Protein AF-A0AA43BU03-F1 (afdb_monomer)

Mean predicted aligned error: 4.84 Å

Nearest PDB structures (foldseek):
  2g9d-assembly1_A  TM=8.711E-01  e=2.773E-03  Vibrio cholerae MO10
  1ijb-assembly1_A  TM=2.464E-01  e=8.866E+00  Homo sapiens
  2ljp-assembly1_A  TM=2.230E-01  e=8.294E+00  Escherichia coli K-12

Structure (mmCIF, N/CA/C/O backbone):
data_AF-A0AA43BU03-F1
#
_entry.id   AF-A0AA43BU03-F1
#
loop_
_atom_site.group_PDB
_atom_site.id
_atom_site.type_symbol
_atom_site.label_atom_id
_atom_site.label_alt_id
_atom_site.label_comp_id
_atom_site.label_asym_id
_atom_site.label_entity_id
_atom_site.label_seq_id
_atom_site.pdbx_PDB_ins_code
_atom_site.Cartn_x
_atom_site.Cartn_y
_atom_site.Cartn_z
_atom_site.occupancy
_atom_site.B_iso_or_equiv
_atom_site.auth_seq_id
_atom_site.auth_comp_id
_atom_site.auth_asym_id
_atom_site.auth_atom_id
_atom_site.pdbx_PDB_model_num
ATOM 1 N N . MET A 1 1 ? -9.815 0.175 -1.407 1.00 38.69 1 MET A N 1
ATOM 2 C CA . MET A 1 1 ? -9.919 0.592 0.003 1.00 38.69 1 MET A CA 1
ATOM 3 C C . MET A 1 1 ? -9.086 1.853 0.190 1.00 38.69 1 MET A C 1
ATOM 5 O O . MET A 1 1 ? -7.890 1.816 -0.058 1.00 38.69 1 MET A O 1
ATOM 9 N N . ARG A 1 2 ? -9.731 2.976 0.512 1.00 35.28 2 ARG A N 1
ATOM 10 C CA . ARG A 1 2 ? -9.099 4.232 0.936 1.00 35.28 2 ARG A CA 1
ATOM 11 C C . ARG A 1 2 ? -9.7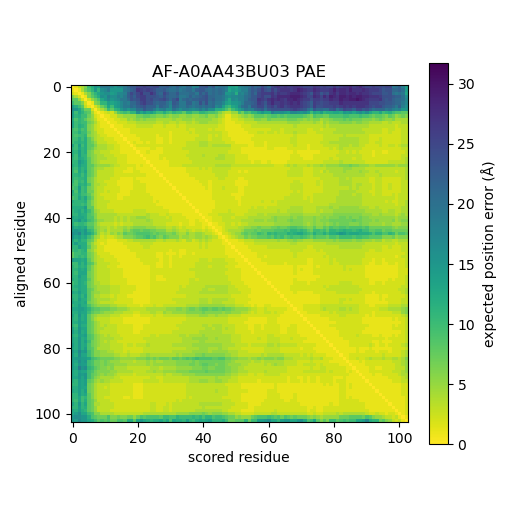29 4.552 2.283 1.00 35.28 2 ARG A C 1
ATOM 13 O O . ARG A 1 2 ? -10.930 4.802 2.321 1.00 35.28 2 ARG A O 1
ATOM 20 N N . VAL A 1 3 ? -8.950 4.526 3.354 1.00 42.62 3 VAL A N 1
ATOM 21 C CA . VAL A 1 3 ? -9.312 5.269 4.563 1.00 42.62 3 VAL A CA 1
ATOM 22 C C . VAL A 1 3 ? -8.587 6.598 4.394 1.00 42.62 3 VAL A C 1
ATOM 24 O O . VAL A 1 3 ? -7.374 6.619 4.247 1.00 42.62 3 VAL A O 1
ATOM 27 N N . SER A 1 4 ? -9.336 7.666 4.147 1.00 44.00 4 SER A N 1
ATOM 28 C CA . SER A 1 4 ? -8.821 8.924 3.598 1.00 44.00 4 SER A CA 1
ATOM 29 C C . SER A 1 4 ? -8.449 9.893 4.715 1.00 44.00 4 SER A C 1
ATOM 31 O O . SER A 1 4 ? -9.251 10.114 5.615 1.00 44.00 4 SER A O 1
ATOM 33 N N . ALA A 1 5 ? -7.265 10.498 4.598 1.00 39.91 5 ALA A N 1
ATOM 34 C CA . ALA A 1 5 ? -6.806 11.634 5.381 1.00 39.91 5 ALA A CA 1
ATOM 35 C C . ALA A 1 5 ? -7.635 12.886 5.041 1.00 39.91 5 ALA A C 1
ATOM 37 O O . ALA A 1 5 ? -7.431 13.530 4.013 1.00 39.91 5 ALA A O 1
ATOM 38 N N . THR A 1 6 ? -8.589 13.221 5.901 1.00 45.81 6 THR A N 1
ATOM 39 C CA . THR A 1 6 ? -9.215 14.549 5.971 1.00 45.81 6 THR A CA 1
ATOM 40 C C . THR A 1 6 ? -8.761 15.234 7.261 1.00 45.81 6 THR A C 1
ATOM 42 O O . THR A 1 6 ? -8.387 14.555 8.217 1.00 45.81 6 THR A O 1
ATOM 45 N N . GLU A 1 7 ? -8.803 16.570 7.327 1.00 52.62 7 GLU A N 1
ATOM 46 C CA . GLU A 1 7 ? -8.525 17.333 8.565 1.00 52.62 7 GLU A CA 1
ATOM 47 C C . GLU A 1 7 ? -9.425 16.909 9.750 1.00 52.62 7 GLU A C 1
ATOM 49 O O . GLU A 1 7 ? -9.088 17.162 10.903 1.00 52.62 7 GLU A O 1
ATOM 54 N N . ASP A 1 8 ? -10.509 16.179 9.463 1.00 66.69 8 ASP A N 1
ATOM 55 C CA . ASP A 1 8 ? -11.460 15.592 10.413 1.00 66.69 8 ASP A CA 1
ATOM 56 C C . ASP A 1 8 ? -11.016 14.256 11.046 1.00 66.69 8 ASP A C 1
ATOM 58 O O . ASP A 1 8 ? -11.769 13.656 11.814 1.00 66.69 8 ASP A O 1
ATOM 62 N N . CYS A 1 9 ? -9.827 13.737 10.724 1.00 70.31 9 CYS A N 1
ATOM 63 C CA . CYS A 1 9 ? -9.350 12.473 11.286 1.00 70.31 9 CYS A CA 1
ATOM 64 C C . CYS A 1 9 ? -8.806 12.679 12.714 1.00 70.31 9 CYS A C 1
ATOM 66 O O . CYS A 1 9 ? -7.795 13.366 12.892 1.00 70.31 9 CYS A O 1
ATOM 68 N N . PRO A 1 10 ? -9.409 12.079 13.759 1.00 83.50 10 PRO A N 1
ATOM 69 C CA . PRO A 1 10 ? -8.861 12.171 15.104 1.00 83.50 10 PRO A CA 1
ATOM 70 C C . PRO A 1 10 ? -7.520 11.433 15.187 1.00 83.50 10 PRO A C 1
ATOM 72 O O . PRO A 1 10 ? -7.318 10.385 14.567 1.00 83.50 10 PRO A O 1
ATOM 75 N N . ARG A 1 11 ? -6.591 11.988 15.971 1.00 83.88 11 ARG A N 1
ATOM 76 C CA . ARG A 1 11 ? -5.320 11.341 16.334 1.00 83.88 11 ARG A CA 1
ATOM 77 C C . ARG A 1 11 ? -5.535 10.360 17.498 1.00 83.88 11 ARG A C 1
ATOM 79 O O . ARG A 1 11 ? -6.439 10.591 18.297 1.00 83.88 11 ARG A O 1
ATOM 86 N N . PRO A 1 12 ? -4.688 9.325 17.652 1.00 89.81 12 PRO A N 1
ATOM 87 C CA . PRO A 1 12 ? -3.503 9.003 16.846 1.00 89.81 12 PRO A CA 1
ATOM 88 C C . PRO A 1 12 ? -3.842 8.403 15.476 1.00 89.81 12 PRO A C 1
ATOM 90 O O . PRO A 1 12 ? -4.934 7.886 15.265 1.00 89.81 12 PRO A O 1
ATOM 93 N N . TYR A 1 13 ? -2.885 8.467 14.548 1.00 89.75 13 TYR A N 1
ATOM 94 C CA . TYR A 1 13 ? -2.977 7.796 13.251 1.00 89.75 13 TYR A CA 1
ATOM 95 C C . TYR A 1 13 ? -2.185 6.496 13.294 1.00 89.75 13 TYR A C 1
ATOM 97 O O . TYR A 1 13 ? -1.029 6.489 13.722 1.00 89.75 13 TYR A O 1
ATOM 105 N N . ILE A 1 14 ? -2.806 5.407 12.851 1.00 90.56 14 ILE A N 1
ATOM 106 C CA . ILE A 1 14 ? -2.181 4.087 12.766 1.00 90.56 14 ILE A CA 1
ATOM 107 C C . ILE A 1 14 ? -2.312 3.603 11.327 1.00 90.56 14 ILE A C 1
ATOM 109 O O . ILE A 1 14 ? -3.417 3.552 10.799 1.00 90.56 14 ILE A O 1
ATOM 113 N N . GLY A 1 15 ? -1.197 3.237 10.698 1.00 91.25 15 GLY A N 1
ATOM 114 C CA . GLY A 1 15 ? -1.178 2.596 9.385 1.00 91.25 15 GLY A CA 1
ATOM 115 C C . GLY A 1 15 ? -0.876 1.106 9.507 1.00 91.25 15 GLY A C 1
ATOM 116 O O . GLY A 1 15 ? 0.096 0.727 10.160 1.00 91.25 15 GLY A O 1
ATOM 117 N N . VAL A 1 16 ? -1.686 0.267 8.866 1.00 93.81 16 VAL A N 1
ATOM 118 C CA . VAL A 1 16 ? -1.448 -1.175 8.730 1.00 93.81 16 VAL A CA 1
ATOM 119 C C . VAL A 1 16 ? -1.341 -1.490 7.247 1.00 93.81 16 VAL A C 1
ATOM 121 O O . VAL A 1 16 ? -2.310 -1.344 6.505 1.00 93.81 16 VAL A O 1
ATOM 124 N N . CYS A 1 17 ? -0.151 -1.908 6.819 1.00 94.50 17 CYS A N 1
ATOM 125 C CA . CYS A 1 17 ? 0.134 -2.236 5.428 1.00 94.50 17 CYS A CA 1
ATOM 126 C C . CYS A 1 17 ? 0.338 -3.745 5.257 1.00 94.50 17 CYS A C 1
ATOM 128 O O . CYS A 1 17 ? 1.257 -4.320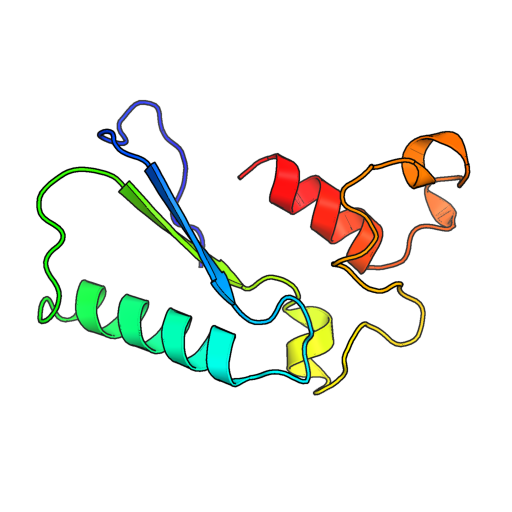 5.843 1.00 94.50 17 CYS A O 1
ATOM 130 N N . GLY A 1 18 ? -0.523 -4.370 4.455 1.00 95.75 18 GLY A N 1
ATOM 131 C CA . GLY A 1 18 ? -0.427 -5.770 4.039 1.00 95.75 18 GLY A CA 1
ATOM 132 C C . GLY A 1 18 ? 0.140 -5.907 2.625 1.00 95.75 18 GLY A C 1
ATOM 133 O O . GLY A 1 18 ? 0.102 -4.959 1.846 1.00 95.75 18 GLY A O 1
ATOM 134 N N . SER A 1 19 ? 0.666 -7.085 2.280 1.00 96.00 19 SER A N 1
ATOM 135 C CA . SER A 1 19 ? 1.154 -7.430 0.931 1.00 96.00 19 SER A CA 1
ATOM 136 C C . SER A 1 19 ? 2.051 -6.383 0.272 1.00 96.00 19 SER A C 1
ATOM 138 O O . SER A 1 19 ? 1.836 -5.974 -0.868 1.00 96.00 19 SER A O 1
ATOM 140 N N . MET A 1 20 ? 3.102 -5.972 0.987 1.00 96.50 20 MET A N 1
ATOM 141 C CA . MET A 1 20 ? 4.241 -5.269 0.381 1.00 96.50 20 MET A CA 1
ATOM 142 C C . MET A 1 20 ? 4.888 -6.117 -0.718 1.00 96.50 20 MET A C 1
ATOM 144 O O . MET A 1 20 ? 5.271 -5.593 -1.762 1.0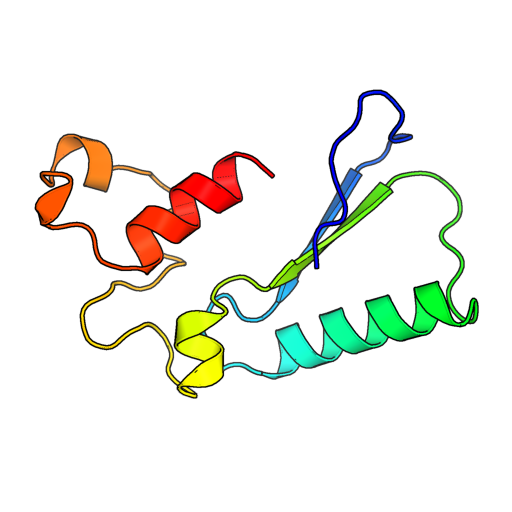0 96.50 20 MET A O 1
ATOM 148 N N . HIS A 1 21 ? 4.939 -7.432 -0.494 1.00 98.50 21 HIS A N 1
ATOM 149 C CA . HIS A 1 21 ? 5.177 -8.422 -1.531 1.00 98.50 21 HIS A CA 1
ATOM 150 C C . HIS A 1 21 ? 3.868 -9.143 -1.850 1.00 98.50 21 HIS A C 1
ATOM 152 O O . HIS A 1 21 ? 3.152 -9.580 -0.945 1.00 98.50 21 HIS A O 1
ATOM 158 N N . GLY A 1 22 ? 3.551 -9.291 -3.131 1.00 97.44 22 GLY A N 1
ATOM 159 C CA . GLY A 1 22 ? 2.270 -9.855 -3.556 1.00 97.44 22 GLY A CA 1
ATOM 160 C C . GLY A 1 22 ? 2.116 -11.364 -3.340 1.00 97.44 22 GLY A C 1
ATOM 161 O O . GLY A 1 22 ? 1.004 -11.872 -3.278 1.00 97.44 22 GLY A O 1
ATOM 162 N N . ASN A 1 23 ? 3.212 -12.102 -3.171 1.00 97.94 23 ASN A N 1
ATOM 163 C CA . ASN A 1 23 ? 3.189 -13.534 -2.864 1.00 97.94 23 ASN A CA 1
ATOM 164 C C . ASN A 1 23 ? 3.182 -13.834 -1.354 1.00 97.94 23 ASN A C 1
ATOM 166 O O . ASN A 1 23 ? 3.331 -14.991 -0.963 1.00 97.94 23 ASN A O 1
ATOM 170 N N . GLU A 1 24 ? 3.011 -12.813 -0.510 1.00 97.44 24 GLU A N 1
ATOM 171 C CA . GLU A 1 24 ? 2.883 -12.921 0.947 1.00 97.44 24 GLU A CA 1
ATOM 172 C C . GLU A 1 24 ? 1.446 -12.522 1.361 1.00 97.44 24 GLU A C 1
ATOM 174 O O . GLU A 1 24 ? 1.216 -11.392 1.807 1.00 97.44 24 GLU A O 1
ATOM 179 N N . PRO A 1 25 ? 0.447 -13.413 1.183 1.00 92.88 25 PRO A N 1
ATOM 180 C CA . PRO A 1 25 ? -0.975 -13.066 1.297 1.00 92.88 25 PRO A CA 1
ATOM 181 C C . PRO A 1 25 ? -1.434 -12.814 2.736 1.00 92.88 25 PRO A C 1
ATOM 183 O O . PRO A 1 25 ? -2.362 -12.044 2.947 1.00 92.88 25 PRO A O 1
ATOM 186 N N . CYS A 1 26 ? -0.752 -13.380 3.740 1.00 96.94 26 CYS A N 1
ATOM 187 C CA . CYS A 1 26 ? -1.177 -13.286 5.141 1.00 96.94 26 CYS A CA 1
ATOM 188 C C . CYS A 1 26 ? -1.391 -11.840 5.621 1.00 96.94 26 CYS A C 1
ATOM 190 O O . CYS A 1 26 ? -2.248 -11.586 6.464 1.00 96.94 26 CYS A O 1
ATOM 192 N N . GLY A 1 27 ? -0.593 -10.893 5.114 1.00 95.31 27 GLY A N 1
ATOM 193 C CA . GLY A 1 27 ? -0.747 -9.479 5.451 1.00 95.31 27 GLY A CA 1
ATOM 194 C C . GLY A 1 27 ? -2.016 -8.863 4.858 1.00 95.31 27 GLY A C 1
ATOM 195 O O . GLY A 1 27 ? -2.660 -8.060 5.527 1.00 95.31 27 GLY A O 1
ATOM 196 N N . ASP A 1 28 ? -2.387 -9.242 3.634 1.00 95.44 28 ASP A N 1
ATOM 197 C CA . ASP A 1 28 ? -3.640 -8.806 3.012 1.00 95.44 28 ASP A CA 1
ATOM 198 C C . ASP A 1 28 ? -4.852 -9.421 3.703 1.00 95.44 28 ASP A C 1
ATOM 200 O O . ASP A 1 28 ? -5.786 -8.704 4.043 1.00 95.44 28 ASP A O 1
ATOM 204 N N . ASP A 1 29 ? -4.788 -10.718 4.012 1.00 97.00 29 ASP A N 1
ATOM 205 C CA . ASP A 1 29 ? -5.850 -11.422 4.734 1.00 97.00 29 ASP A CA 1
ATOM 206 C C . ASP A 1 29 ? -6.124 -10.771 6.098 1.00 97.00 29 ASP A C 1
ATOM 208 O O . ASP A 1 29 ? -7.275 -10.598 6.500 1.00 97.00 29 ASP A O 1
ATOM 212 N N . ALA A 1 30 ? -5.068 -10.370 6.817 1.00 96.81 30 ALA A N 1
ATOM 213 C CA . ALA A 1 30 ? -5.199 -9.654 8.082 1.00 96.81 30 ALA A CA 1
ATOM 214 C C . ALA A 1 30 ? -5.853 -8.276 7.895 1.00 96.81 30 ALA A C 1
ATOM 216 O O . ALA A 1 30 ? -6.721 -7.893 8.678 1.00 96.81 30 ALA A O 1
ATOM 217 N N . VAL A 1 31 ? -5.457 -7.544 6.853 1.00 96.06 31 VAL A N 1
ATOM 218 C CA . VAL A 1 31 ? -6.023 -6.236 6.514 1.00 96.06 31 VAL A CA 1
ATOM 219 C C . VAL A 1 31 ? -7.510 -6.344 6.157 1.00 96.06 31 VAL A C 1
ATOM 221 O O . VAL A 1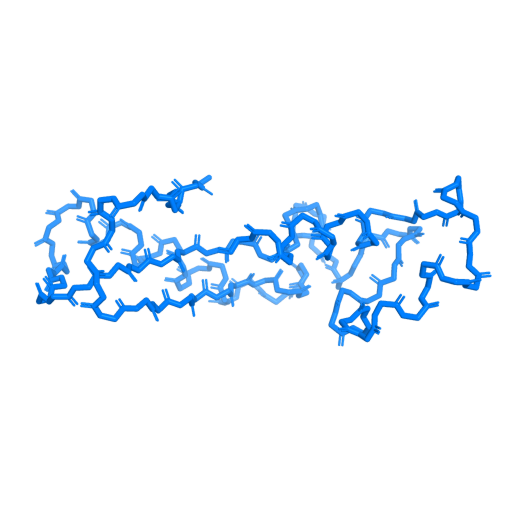 31 ? -8.318 -5.588 6.698 1.00 96.06 31 VAL A O 1
ATOM 224 N N . GLU A 1 32 ? -7.883 -7.299 5.307 1.00 95.94 32 GLU A N 1
ATOM 225 C CA . GLU A 1 32 ? -9.275 -7.562 4.921 1.00 95.94 32 GLU A CA 1
ATOM 226 C C . GLU A 1 32 ? -10.114 -8.010 6.121 1.00 95.94 32 GLU A C 1
ATOM 228 O O . GLU A 1 32 ? -11.235 -7.537 6.316 1.00 95.94 32 GLU A O 1
ATOM 233 N N . ARG A 1 33 ? -9.552 -8.856 6.991 1.00 96.88 33 ARG A N 1
ATOM 234 C CA . ARG A 1 33 ? -10.219 -9.264 8.228 1.00 96.88 33 ARG A CA 1
ATOM 235 C C . ARG A 1 33 ? -10.508 -8.073 9.139 1.00 96.88 33 ARG A C 1
ATOM 237 O O . ARG A 1 33 ? -11.642 -7.927 9.582 1.00 96.88 33 ARG A O 1
ATOM 244 N N . ILE A 1 34 ? -9.515 -7.221 9.402 1.00 94.75 34 ILE A N 1
ATOM 245 C CA . ILE A 1 34 ? -9.703 -6.025 10.238 1.00 94.75 34 ILE A CA 1
ATOM 246 C C . ILE A 1 34 ? -10.748 -5.100 9.601 1.00 94.75 34 ILE A C 1
ATOM 248 O O . ILE A 1 34 ? -11.607 -4.573 10.304 1.00 94.75 34 ILE A O 1
ATOM 252 N N . ALA A 1 35 ? -10.719 -4.922 8.276 1.00 94.25 35 ALA A N 1
ATOM 253 C CA . ALA A 1 35 ? -11.714 -4.121 7.567 1.00 94.25 35 ALA A CA 1
ATOM 254 C C . ALA A 1 35 ? -13.137 -4.674 7.751 1.00 94.25 35 ALA A C 1
ATOM 256 O O . ALA A 1 35 ? -14.055 -3.902 8.031 1.00 94.25 35 ALA A O 1
ATOM 257 N N . GLY A 1 36 ? -13.310 -5.994 7.640 1.00 95.38 36 GLY A N 1
ATOM 258 C CA . GLY A 1 36 ? -14.583 -6.670 7.891 1.00 95.38 36 GLY A CA 1
ATOM 259 C C . GLY A 1 36 ? -15.073 -6.476 9.326 1.00 95.38 36 GLY A C 1
ATOM 260 O O . GLY A 1 36 ? -16.203 -6.033 9.523 1.00 95.38 36 GLY A O 1
ATOM 261 N N . GLU A 1 37 ? -14.199 -6.701 10.311 1.00 95.25 37 GLU A N 1
ATOM 262 C CA . GLU A 1 37 ? -14.530 -6.553 11.736 1.00 95.25 37 GLU A CA 1
ATOM 263 C C . GLU A 1 37 ? -14.911 -5.098 12.101 1.00 95.25 37 GLU A C 1
ATOM 265 O O . GLU A 1 37 ? -15.747 -4.855 12.974 1.00 95.25 37 GLU A O 1
ATOM 270 N N . LEU A 1 38 ? -14.341 -4.098 11.418 1.00 91.56 38 LEU A N 1
ATOM 271 C CA . LEU A 1 38 ? -14.737 -2.691 11.576 1.00 91.56 38 LEU A CA 1
ATOM 272 C C . LEU A 1 38 ? -16.102 -2.392 10.950 1.00 91.56 38 LEU A C 1
ATOM 274 O O . LEU A 1 38 ? -16.891 -1.638 11.519 1.00 91.56 38 LEU A O 1
ATOM 278 N N . GLN A 1 39 ? -16.373 -2.952 9.769 1.00 90.62 39 GLN A N 1
ATOM 279 C CA . GLN A 1 39 ? -17.621 -2.730 9.034 1.00 90.62 39 GLN A CA 1
ATOM 280 C C . GLN A 1 39 ? -18.820 -3.390 9.719 1.00 90.62 39 GLN A C 1
ATOM 282 O O . GLN A 1 39 ? -19.900 -2.799 9.758 1.00 90.62 39 GLN A O 1
ATOM 287 N N . ASP A 1 40 ? -18.637 -4.592 10.268 1.00 94.88 40 ASP A N 1
ATOM 288 C CA . ASP A 1 40 ? -19.685 -5.306 11.006 1.00 94.88 40 ASP A CA 1
ATOM 289 C C . ASP A 1 40 ? -19.806 -4.855 12.476 1.00 94.88 40 ASP A C 1
ATOM 291 O O . ASP A 1 40 ? -20.802 -5.144 13.146 1.00 94.88 40 ASP A O 1
ATOM 295 N N . GLY A 1 41 ? -18.829 -4.086 12.967 1.00 90.44 41 GLY A N 1
ATOM 296 C CA . GLY A 1 41 ? -18.812 -3.501 14.304 1.00 90.44 41 GLY A CA 1
ATOM 297 C C . GLY A 1 41 ? -18.400 -4.462 15.423 1.00 90.44 41 GLY A C 1
ATOM 298 O O . GLY A 1 41 ? -18.619 -4.125 16.597 1.00 90.44 41 GLY A O 1
ATOM 299 N N . SER A 1 42 ? -17.831 -5.623 15.085 1.00 94.81 42 SER A N 1
ATOM 300 C CA . SER A 1 42 ? -17.184 -6.545 16.029 1.00 94.81 42 SER A CA 1
ATOM 301 C C . SER A 1 42 ? -15.859 -5.993 16.562 1.00 94.81 42 SER A C 1
ATOM 303 O O . SER A 1 42 ? -15.527 -6.226 17.726 1.00 94.81 42 SER A O 1
ATOM 305 N N . LEU A 1 43 ? -15.159 -5.181 15.763 1.00 88.88 43 LEU A N 1
ATOM 306 C CA . LEU A 1 43 ? -14.030 -4.360 16.184 1.00 88.88 43 LEU A CA 1
ATOM 307 C C . LEU A 1 43 ? -14.456 -2.891 16.255 1.00 88.88 43 LEU A C 1
ATOM 309 O O . LEU A 1 43 ? -14.965 -2.314 15.296 1.00 88.88 43 LEU A O 1
ATOM 313 N N . ARG A 1 44 ? -14.225 -2.265 17.411 1.00 86.88 44 ARG A N 1
ATOM 314 C CA . ARG A 1 44 ? -14.534 -0.850 17.658 1.00 86.88 44 ARG A CA 1
ATOM 315 C C . ARG A 1 44 ? -13.279 -0.146 18.161 1.00 86.88 44 ARG A C 1
ATOM 317 O O . ARG A 1 44 ? -12.931 -0.322 19.329 1.00 86.88 44 ARG A O 1
ATOM 324 N N . PRO A 1 45 ? -12.576 0.611 17.302 1.00 81.44 45 PRO A N 1
ATOM 325 C CA . PRO A 1 45 ? -11.474 1.454 17.736 1.00 81.44 45 PRO A CA 1
ATOM 326 C C . PRO A 1 45 ? -11.978 2.430 18.801 1.00 81.44 45 PRO A C 1
ATOM 328 O O . PRO A 1 45 ? -13.114 2.893 18.715 1.00 81.44 45 PRO A O 1
ATOM 331 N N . GLY A 1 46 ? -11.150 2.709 19.808 1.00 82.19 46 GLY A N 1
ATOM 332 C CA . GLY A 1 46 ? -11.472 3.706 20.828 1.00 82.19 46 GLY A CA 1
ATOM 333 C C . GLY A 1 46 ? -11.415 5.112 20.239 1.00 82.19 46 GLY A C 1
ATOM 334 O O . GLY A 1 46 ? -12.428 5.650 19.812 1.00 82.19 46 GLY A O 1
ATOM 335 N N . ASP A 1 47 ? -10.203 5.661 20.169 1.00 84.38 47 ASP A N 1
ATOM 336 C CA . ASP A 1 47 ? -9.919 6.968 19.580 1.00 84.38 47 ASP A CA 1
ATOM 337 C C . ASP A 1 47 ? -8.882 6.838 18.459 1.00 84.38 47 ASP A C 1
ATOM 339 O O . ASP A 1 47 ? -8.030 5.943 18.474 1.00 84.38 47 ASP A O 1
ATOM 343 N N . GLY A 1 48 ? -8.920 7.770 17.510 1.00 88.31 48 GLY A N 1
ATOM 344 C CA . GLY A 1 48 ? -7.939 7.865 16.435 1.00 88.31 48 GLY A CA 1
ATOM 345 C C . GLY A 1 48 ? -8.448 7.407 15.070 1.00 88.31 48 GLY A C 1
ATOM 346 O O . GLY A 1 48 ? -9.638 7.176 14.863 1.00 88.31 48 GLY A O 1
ATOM 347 N N . THR A 1 49 ? -7.519 7.282 14.124 1.00 88.31 49 THR A N 1
ATOM 348 C CA . THR A 1 49 ? -7.797 6.894 12.735 1.00 88.31 49 THR A CA 1
ATOM 349 C C . THR A 1 49 ? -6.903 5.730 12.326 1.00 88.31 49 THR A C 1
ATOM 351 O O . THR A 1 49 ? -5.680 5.797 12.469 1.00 88.31 49 THR A O 1
ATOM 354 N N . LEU A 1 50 ? -7.513 4.669 11.795 1.00 89.94 50 LEU A N 1
ATOM 355 C CA . LEU A 1 50 ? -6.817 3.485 11.297 1.00 89.94 50 LEU A CA 1
ATOM 356 C C . LEU A 1 50 ? -6.829 3.453 9.767 1.00 89.94 50 LEU A C 1
ATOM 358 O O . LEU A 1 50 ? -7.885 3.346 9.150 1.00 89.94 50 LEU A O 1
ATOM 362 N N . PHE A 1 51 ? -5.648 3.480 9.164 1.00 90.94 51 PHE A N 1
ATOM 363 C CA . PHE A 1 51 ? -5.432 3.359 7.732 1.00 90.94 51 PHE A CA 1
ATOM 364 C C . PHE A 1 51 ? -5.072 1.920 7.396 1.00 90.94 51 PHE A C 1
ATOM 366 O O . PHE A 1 51 ? -3.986 1.442 7.719 1.00 90.94 51 PHE A O 1
ATOM 373 N N . LEU A 1 52 ? -5.992 1.226 6.738 1.00 94.00 52 LEU A N 1
ATOM 374 C CA . LEU A 1 52 ? -5.750 -0.105 6.205 1.00 94.00 52 LEU A CA 1
ATOM 375 C C . LEU A 1 52 ? -5.266 0.026 4.759 1.00 94.00 52 LEU A C 1
ATOM 377 O O . LEU A 1 52 ? -5.915 0.683 3.941 1.00 94.00 52 LEU A O 1
ATOM 381 N N . ILE A 1 53 ? -4.109 -0.556 4.453 1.00 94.56 53 ILE A N 1
ATOM 382 C CA . ILE A 1 53 ? -3.387 -0.326 3.201 1.00 94.56 53 ILE A CA 1
ATOM 383 C C . ILE A 1 53 ? -3.016 -1.670 2.578 1.00 94.56 53 ILE A C 1
ATOM 385 O O . ILE A 1 53 ? -2.359 -2.504 3.197 1.00 94.56 53 ILE A O 1
ATOM 389 N N . ARG A 1 54 ? -3.389 -1.853 1.310 1.00 95.12 54 ARG A N 1
ATOM 390 C CA . ARG A 1 54 ? -2.851 -2.920 0.461 1.00 95.12 54 ARG A CA 1
ATOM 391 C C . ARG A 1 54 ? -1.603 -2.393 -0.242 1.00 95.12 54 ARG A C 1
ATOM 393 O O . ARG A 1 54 ? -1.716 -1.497 -1.075 1.00 95.12 54 ARG A O 1
ATOM 400 N N . GLY A 1 55 ? -0.430 -2.907 0.104 1.00 96.12 55 GLY A N 1
ATOM 401 C CA . GLY A 1 55 ? 0.875 -2.412 -0.338 1.00 96.12 55 GLY A CA 1
ATOM 402 C C . GLY A 1 55 ? 1.066 -2.508 -1.847 1.00 96.12 55 GLY A C 1
ATOM 403 O O . GLY A 1 55 ? 1.147 -1.480 -2.513 1.00 96.12 55 GLY A O 1
ATOM 404 N N . ASN A 1 56 ? 1.079 -3.723 -2.394 1.00 97.81 56 ASN A N 1
ATOM 405 C CA . ASN A 1 56 ? 1.318 -3.990 -3.810 1.00 97.81 56 ASN A CA 1
ATOM 406 C C . ASN A 1 56 ? 0.154 -4.783 -4.439 1.00 97.81 56 ASN A C 1
ATOM 408 O O . ASN A 1 56 ? 0.238 -6.006 -4.578 1.00 97.81 56 ASN A O 1
ATOM 412 N N . PRO A 1 57 ? -0.963 -4.115 -4.789 1.00 96.38 57 PRO A N 1
ATOM 413 C CA . PRO A 1 57 ? -2.146 -4.807 -5.295 1.00 96.38 57 PRO A CA 1
ATOM 414 C C . PRO A 1 57 ? -1.907 -5.498 -6.643 1.00 96.38 57 PRO A C 1
ATOM 416 O O . PRO A 1 57 ? -2.478 -6.563 -6.876 1.00 96.38 57 PRO A O 1
ATOM 419 N N . GLU A 1 58 ? -1.052 -4.942 -7.506 1.00 98.00 58 GLU A N 1
ATOM 420 C CA . GLU A 1 58 ? -0.739 -5.556 -8.800 1.00 98.00 58 GLU A CA 1
ATOM 421 C C . GLU A 1 58 ? 0.040 -6.862 -8.615 1.00 98.00 58 GLU A C 1
ATOM 423 O O . GLU A 1 58 ? -0.402 -7.908 -9.089 1.00 98.00 58 GLU A O 1
ATOM 428 N N . ALA A 1 59 ? 1.136 -6.852 -7.847 1.00 98.12 59 ALA A N 1
ATOM 429 C CA . ALA A 1 59 ? 1.894 -8.075 -7.589 1.00 98.12 59 ALA A CA 1
ATOM 430 C C . ALA A 1 59 ? 1.068 -9.123 -6.823 1.00 98.12 59 ALA A C 1
ATOM 432 O O . ALA A 1 59 ? 1.212 -10.321 -7.083 1.00 98.12 59 ALA A O 1
ATOM 43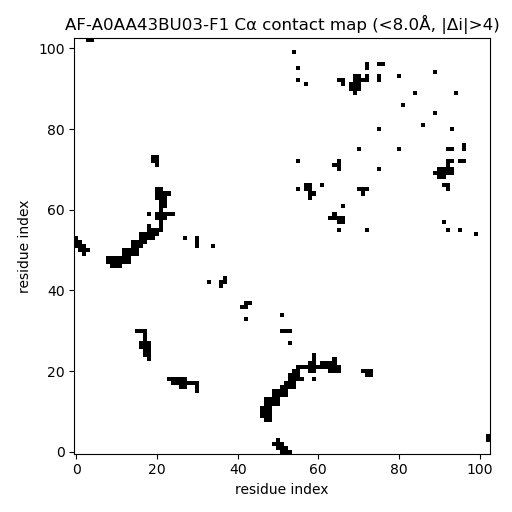3 N N . LEU A 1 60 ? 0.179 -8.687 -5.916 1.00 97.75 60 LEU A N 1
ATOM 434 C CA . LEU A 1 60 ? -0.745 -9.570 -5.194 1.00 97.75 60 LEU A CA 1
ATOM 435 C C . LEU A 1 60 ? -1.684 -10.298 -6.155 1.00 97.75 60 LEU A C 1
ATOM 437 O O . LEU A 1 60 ? -1.804 -11.519 -6.079 1.00 97.75 60 LEU A O 1
ATOM 441 N N . SER A 1 61 ? -2.287 -9.576 -7.105 1.00 97.25 61 SER A N 1
ATOM 442 C CA . SER A 1 61 ? -3.185 -10.172 -8.108 1.00 97.25 61 SER A CA 1
ATOM 443 C C . SER A 1 61 ? -2.499 -11.238 -8.974 1.00 97.25 61 SER A C 1
ATOM 445 O O . SER A 1 61 ? -3.145 -12.161 -9.465 1.00 97.25 61 SER A O 1
ATOM 447 N N . GLN A 1 62 ? -1.176 -11.136 -9.118 1.00 97.50 62 GLN A N 1
ATOM 448 C CA . GLN A 1 62 ? -0.348 -12.062 -9.883 1.00 97.50 62 GLN A CA 1
ATOM 449 C C . GLN A 1 62 ? 0.278 -13.173 -9.022 1.00 97.50 62 GLN A C 1
ATOM 451 O O . GLN A 1 62 ? 0.9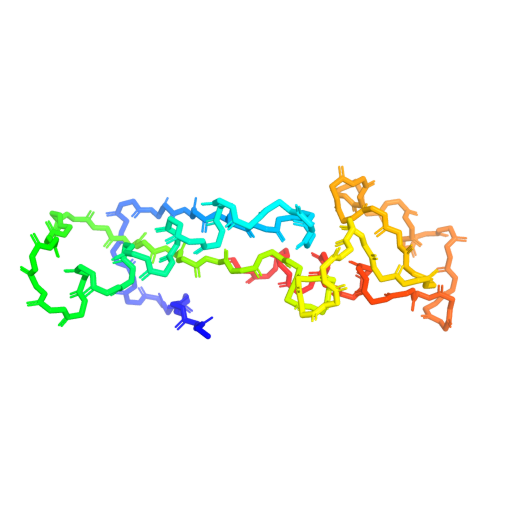33 -14.063 -9.569 1.00 97.50 62 GLN A O 1
ATOM 456 N N . GLY A 1 63 ? 0.130 -13.120 -7.691 1.00 97.62 63 GLY A N 1
ATOM 457 C CA . GLY A 1 63 ? 0.776 -14.046 -6.756 1.00 97.62 63 GLY A CA 1
ATOM 458 C C . GLY A 1 63 ? 2.306 -13.983 -6.800 1.00 97.62 63 GLY A C 1
ATOM 459 O O . GLY A 1 63 ? 2.975 -15.007 -6.644 1.00 97.62 63 GLY A O 1
ATOM 460 N N . ARG A 1 64 ? 2.878 -12.800 -7.065 1.00 98.25 64 ARG A N 1
ATOM 461 C CA . ARG A 1 64 ? 4.328 -12.586 -7.229 1.00 98.25 64 ARG A CA 1
ATOM 462 C C . ARG A 1 64 ? 4.870 -11.632 -6.180 1.00 98.25 64 ARG A C 1
ATOM 464 O O . ARG A 1 64 ? 4.146 -10.798 -5.658 1.00 98.25 64 ARG A O 1
ATOM 471 N N . ARG A 1 65 ? 6.171 -11.725 -5.891 1.00 98.31 65 ARG A N 1
ATOM 472 C CA . ARG A 1 65 ? 6.840 -10.818 -4.945 1.00 98.31 65 ARG A CA 1
ATOM 473 C C . ARG A 1 65 ? 6.697 -9.351 -5.368 1.00 98.31 65 ARG A C 1
ATOM 475 O O . ARG A 1 65 ? 6.314 -8.522 -4.554 1.00 98.31 65 ARG A O 1
ATOM 482 N N . HIS A 1 66 ? 6.967 -9.074 -6.634 1.00 98.50 66 HIS A N 1
ATOM 483 C CA . HIS A 1 66 ? 6.792 -7.796 -7.320 1.00 98.50 66 HIS A CA 1
ATOM 484 C C . HIS A 1 66 ? 6.332 -8.079 -8.761 1.00 9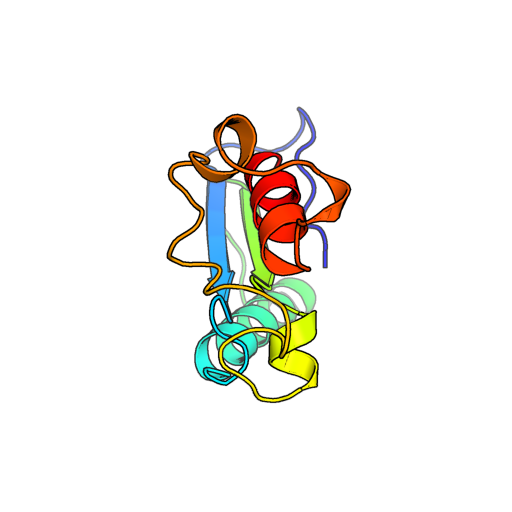8.50 66 HIS A C 1
ATOM 486 O O . HIS A 1 66 ? 6.321 -9.242 -9.195 1.00 98.50 66 HIS A O 1
ATOM 492 N N . THR A 1 67 ? 5.928 -7.048 -9.497 1.00 98.31 67 THR A N 1
ATOM 493 C CA . THR A 1 67 ? 5.534 -7.171 -10.904 1.00 98.31 67 THR A CA 1
ATOM 494 C C . THR A 1 67 ? 6.716 -7.612 -11.787 1.00 98.31 67 THR A C 1
ATOM 496 O O . THR A 1 67 ? 7.871 -7.398 -11.417 1.00 98.31 67 THR A O 1
ATOM 499 N N . PRO A 1 68 ? 6.478 -8.255 -12.951 1.00 97.19 68 PRO A N 1
ATOM 500 C CA . PRO A 1 68 ? 7.540 -8.881 -13.745 1.00 97.19 68 PRO A CA 1
ATOM 501 C C . PRO A 1 68 ? 8.619 -7.913 -14.244 1.00 97.19 68 PRO A C 1
ATOM 503 O O . PRO A 1 68 ? 9.768 -8.317 -14.382 1.00 97.19 68 PRO A O 1
ATOM 506 N N . GLU A 1 69 ? 8.242 -6.663 -14.511 1.00 94.38 69 GLU A N 1
ATOM 507 C CA . GLU A 1 69 ? 9.132 -5.591 -14.982 1.00 94.38 69 GLU A CA 1
ATOM 508 C C . GLU A 1 69 ? 9.391 -4.531 -13.898 1.00 94.38 69 GLU A C 1
ATOM 510 O O . GLU A 1 69 ? 10.030 -3.514 -14.156 1.00 94.38 69 GLU A O 1
ATOM 515 N N . GLY A 1 70 ? 8.854 -4.741 -12.696 1.00 95.44 70 GLY A N 1
ATOM 516 C CA . GLY A 1 70 ? 9.022 -3.843 -11.565 1.00 95.44 70 GLY A CA 1
ATOM 517 C C . GLY A 1 70 ? 10.075 -4.322 -10.581 1.00 95.44 70 GLY A C 1
ATOM 518 O O . GLY A 1 70 ? 10.618 -5.422 -10.693 1.00 95.44 70 GLY A O 1
ATOM 519 N N . ASP A 1 71 ? 10.318 -3.480 -9.585 1.00 97.38 71 ASP A N 1
ATOM 520 C CA . ASP A 1 71 ? 11.290 -3.718 -8.527 1.00 97.38 71 ASP A CA 1
ATOM 521 C C . ASP A 1 71 ? 10.613 -4.112 -7.215 1.00 97.38 71 ASP A C 1
ATOM 523 O O . ASP A 1 71 ? 9.402 -3.991 -7.029 1.00 97.38 71 ASP A O 1
ATOM 527 N N . ASP A 1 72 ? 11.414 -4.582 -6.265 1.00 98.00 72 ASP A N 1
ATOM 528 C CA . ASP A 1 72 ? 10.944 -4.875 -4.918 1.00 98.00 72 ASP A CA 1
ATOM 529 C C . ASP A 1 72 ? 10.464 -3.588 -4.222 1.00 98.00 72 ASP A C 1
ATOM 531 O O . ASP A 1 72 ? 11.270 -2.735 -3.842 1.00 98.00 72 ASP A O 1
ATOM 535 N N . LEU A 1 73 ? 9.146 -3.461 -4.008 1.00 97.94 73 LEU A N 1
ATOM 536 C CA . LEU A 1 73 ? 8.534 -2.295 -3.358 1.00 97.94 73 LEU A CA 1
ATOM 537 C C . LEU A 1 73 ? 9.197 -1.962 -2.010 1.00 97.94 73 LEU A C 1
ATOM 539 O O . LEU A 1 73 ? 9.335 -0.792 -1.653 1.00 97.94 73 LEU A O 1
ATOM 543 N N . ASN A 1 74 ? 9.662 -2.972 -1.266 1.00 97.31 74 ASN A N 1
ATOM 544 C CA . ASN A 1 74 ? 10.319 -2.800 0.030 1.00 97.31 74 ASN A CA 1
ATOM 545 C C . ASN A 1 74 ? 11.816 -2.428 -0.080 1.00 97.31 74 ASN A C 1
ATOM 547 O O . ASN A 1 74 ? 12.586 -2.576 0.877 1.00 97.31 74 ASN A O 1
ATOM 551 N N . ARG A 1 75 ? 12.251 -1.967 -1.256 1.00 97.81 75 ARG A N 1
ATOM 552 C CA . ARG A 1 75 ? 13.597 -1.443 -1.536 1.00 97.81 75 ARG A CA 1
ATOM 553 C C . ARG A 1 75 ? 13.586 -0.044 -2.151 1.00 97.81 75 ARG A C 1
ATOM 555 O O . ARG A 1 75 ? 14.653 0.512 -2.356 1.00 97.81 75 ARG A O 1
ATOM 562 N N . LEU A 1 76 ? 12.410 0.543 -2.382 1.00 97.75 76 LEU A N 1
ATOM 563 C CA . LEU A 1 76 ? 12.265 1.831 -3.074 1.00 97.75 76 LEU A CA 1
ATOM 564 C C . LEU A 1 76 ? 12.019 3.028 -2.135 1.00 97.75 76 LEU A C 1
ATOM 566 O O . LEU A 1 76 ? 11.838 4.153 -2.596 1.00 97.75 76 LEU A O 1
ATOM 570 N N . TRP A 1 77 ? 12.002 2.808 -0.816 1.00 96.81 77 TRP A N 1
ATOM 571 C CA . TRP A 1 77 ? 11.621 3.820 0.184 1.00 96.81 77 TRP A CA 1
ATOM 572 C C . TRP A 1 77 ? 12.675 4.897 0.463 1.00 96.81 77 TRP A C 1
ATOM 574 O O . TRP A 1 77 ? 12.381 5.860 1.167 1.00 96.81 77 TRP A O 1
ATOM 584 N N . ASP A 1 78 ? 13.887 4.762 -0.076 1.00 96.50 78 ASP A N 1
ATOM 585 C CA . ASP A 1 78 ? 14.876 5.845 -0.056 1.00 96.50 78 ASP A CA 1
ATOM 586 C C . ASP A 1 78 ? 14.664 6.865 -1.189 1.00 96.50 78 ASP A C 1
ATOM 588 O O . ASP A 1 78 ? 15.275 7.931 -1.176 1.00 96.50 78 ASP A O 1
ATOM 592 N N . PHE A 1 79 ? 13.774 6.556 -2.141 1.00 96.69 79 PHE A N 1
ATOM 593 C CA . PHE A 1 79 ? 13.440 7.368 -3.313 1.00 96.69 79 PHE A CA 1
ATOM 594 C C . PHE A 1 79 ? 14.629 7.725 -4.222 1.00 96.69 79 PHE A C 1
ATOM 596 O O . PHE A 1 79 ? 14.490 8.563 -5.110 1.00 96.69 79 PHE A O 1
ATOM 603 N N . SER A 1 80 ? 15.778 7.063 -4.082 1.00 96.94 80 SER A N 1
ATOM 604 C CA . SER A 1 80 ? 16.981 7.341 -4.885 1.00 96.94 80 SER A CA 1
ATOM 605 C C . SER A 1 80 ? 16.769 7.123 -6.394 1.00 96.94 80 SER A C 1
ATOM 607 O O . SER A 1 80 ? 17.422 7.749 -7.237 1.00 96.94 80 SER A O 1
ATOM 609 N N . PHE A 1 81 ? 15.794 6.288 -6.765 1.00 96.31 81 PHE A N 1
ATOM 610 C CA . PHE A 1 81 ? 15.381 6.072 -8.152 1.00 96.31 81 PHE A CA 1
ATOM 611 C C . PHE A 1 81 ? 14.862 7.347 -8.837 1.00 96.31 81 PHE A C 1
ATOM 613 O O . PHE A 1 81 ? 14.965 7.457 -10.057 1.00 96.31 81 PHE A O 1
ATOM 620 N N . THR A 1 82 ? 14.342 8.334 -8.090 1.00 96.69 82 THR A N 1
ATOM 621 C CA . THR A 1 82 ? 13.820 9.576 -8.693 1.00 96.69 82 THR A CA 1
ATOM 622 C C . THR A 1 82 ? 14.921 10.476 -9.246 1.00 96.69 82 THR A C 1
ATOM 624 O O . THR A 1 82 ? 14.651 11.339 -10.075 1.00 96.69 82 THR A O 1
ATOM 627 N N . GLU A 1 83 ? 16.157 10.278 -8.788 1.00 96.81 83 GLU A N 1
ATOM 628 C CA . GLU A 1 83 ? 17.334 11.023 -9.244 1.00 96.81 83 GLU A CA 1
ATOM 629 C C . GLU A 1 83 ? 18.137 10.245 -10.294 1.00 96.81 83 GLU A C 1
ATOM 631 O O . GLU A 1 83 ? 18.805 10.839 -11.140 1.00 96.81 83 GLU A O 1
ATOM 636 N N . SER A 1 84 ? 18.083 8.912 -10.239 1.00 94.50 84 SER A N 1
ATOM 637 C CA . SER A 1 84 ? 18.915 8.023 -11.059 1.00 94.50 84 SER A CA 1
ATOM 638 C C . SER A 1 84 ? 18.202 7.455 -12.286 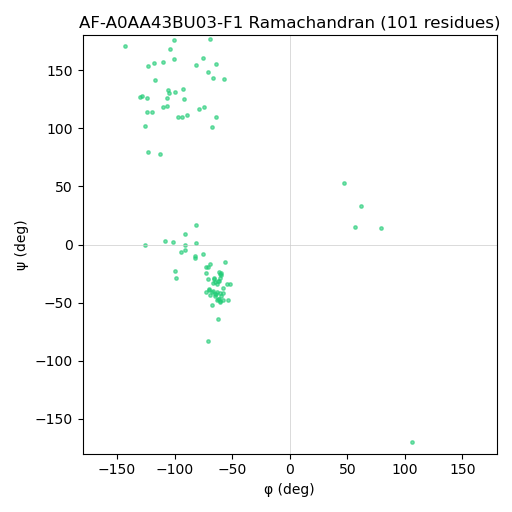1.00 94.50 84 SER A C 1
ATOM 640 O O . SER A 1 84 ? 18.868 7.098 -13.261 1.00 94.50 84 SER A O 1
ATOM 642 N N . LEU A 1 85 ? 16.867 7.400 -12.282 1.00 95.50 85 LEU A N 1
ATOM 643 C CA . LEU A 1 85 ? 16.063 6.889 -13.389 1.00 95.50 85 LEU A CA 1
ATOM 644 C C . LEU A 1 85 ? 15.174 7.981 -13.978 1.00 95.50 85 LEU A C 1
ATOM 646 O O . LEU A 1 85 ? 14.563 8.778 -13.268 1.00 95.50 85 LEU A O 1
ATOM 650 N N . ARG A 1 86 ? 15.035 7.962 -15.307 1.00 96.62 86 ARG A N 1
ATOM 651 C CA . ARG A 1 86 ? 13.990 8.737 -15.984 1.00 96.62 86 ARG A CA 1
ATOM 652 C C . ARG A 1 86 ? 12.625 8.111 -15.704 1.00 96.62 86 ARG A C 1
ATOM 654 O O . ARG A 1 86 ? 12.526 6.891 -15.588 1.00 96.62 86 ARG A O 1
ATOM 661 N N . GLN A 1 87 ? 11.582 8.935 -15.646 1.00 94.69 87 GLN A N 1
ATOM 662 C CA . GLN A 1 87 ? 10.238 8.491 -15.276 1.00 94.69 87 GLN A CA 1
ATOM 663 C C . GLN A 1 87 ? 9.669 7.425 -16.224 1.00 94.69 87 GLN A C 1
ATOM 665 O O . GLN A 1 87 ? 8.914 6.567 -15.789 1.00 94.69 87 GLN A O 1
ATOM 670 N N . GLU A 1 88 ? 10.063 7.411 -17.499 1.00 95.94 88 GLU A N 1
ATOM 671 C CA . GLU A 1 88 ? 9.617 6.390 -18.460 1.00 95.94 88 GLU A CA 1
ATOM 672 C C . GLU A 1 88 ? 10.191 4.995 -18.168 1.00 95.94 88 GLU A C 1
ATOM 674 O O . GLU A 1 88 ? 9.691 4.006 -18.693 1.00 95.94 88 GLU A O 1
ATOM 679 N N . ALA A 1 89 ? 11.251 4.914 -17.358 1.00 95.50 89 ALA A N 1
ATOM 680 C CA . ALA A 1 89 ? 11.844 3.656 -16.911 1.00 95.50 89 ALA A CA 1
ATOM 681 C C . ALA A 1 89 ? 11.232 3.149 -15.595 1.00 95.50 89 ALA A C 1
ATOM 683 O O . ALA A 1 89 ? 11.658 2.118 -15.077 1.00 95.50 89 ALA A O 1
ATOM 684 N N . TRP A 1 90 ? 10.271 3.872 -15.017 1.00 97.06 90 TRP A N 1
ATOM 685 C CA . TRP A 1 90 ? 9.644 3.475 -13.765 1.00 97.06 90 TRP A CA 1
ATOM 686 C C . TRP A 1 90 ? 8.677 2.312 -13.996 1.00 97.06 90 TRP A C 1
ATOM 688 O O . TRP A 1 90 ? 7.679 2.434 -14.701 1.00 97.06 90 TRP A O 1
ATOM 698 N N . GLY A 1 91 ? 8.965 1.179 -13.357 1.00 97.19 91 GLY A N 1
ATOM 699 C CA . GLY A 1 91 ? 8.000 0.090 -13.196 1.00 97.19 91 GLY A CA 1
ATOM 700 C C . GLY A 1 91 ? 6.842 0.442 -12.251 1.00 97.19 91 GLY A C 1
ATOM 701 O O . GLY A 1 91 ? 6.814 1.502 -11.618 1.00 97.19 91 GLY A O 1
ATOM 702 N N . TYR A 1 92 ? 5.897 -0.487 -12.105 1.00 98.06 92 TYR A N 1
ATOM 703 C CA . TYR A 1 92 ? 4.708 -0.312 -11.264 1.00 98.06 92 TYR A CA 1
ATOM 704 C C . TYR A 1 92 ? 5.047 0.104 -9.819 1.00 98.06 92 TYR A C 1
ATOM 706 O O . TYR A 1 92 ? 4.485 1.070 -9.297 1.00 98.06 92 TYR A O 1
ATOM 714 N N . GLU A 1 93 ? 5.999 -0.575 -9.176 1.00 98.31 93 GLU A N 1
ATOM 715 C CA . GLU A 1 93 ? 6.354 -0.345 -7.772 1.00 98.31 93 GLU A CA 1
ATOM 716 C C . GLU A 1 93 ? 6.972 1.036 -7.508 1.00 98.31 93 GLU A C 1
ATOM 718 O O . GLU A 1 93 ? 6.757 1.603 -6.435 1.00 98.31 93 GLU A O 1
ATOM 723 N N . HIS A 1 94 ? 7.650 1.630 -8.493 1.00 98.12 94 HIS A N 1
ATOM 724 C CA . HIS A 1 94 ? 8.146 3.007 -8.407 1.00 98.12 94 HIS A CA 1
ATOM 725 C C . HIS A 1 94 ? 6.999 4.014 -8.322 1.00 98.12 94 HIS A C 1
ATOM 727 O O . HIS A 1 94 ? 7.014 4.923 -7.494 1.00 98.12 94 HIS A O 1
ATOM 733 N N . HIS A 1 95 ? 5.961 3.837 -9.140 1.00 97.06 95 HIS A N 1
ATOM 734 C CA . HIS A 1 95 ? 4.758 4.660 -9.038 1.00 97.06 95 HIS A CA 1
ATOM 735 C C . HIS A 1 95 ? 4.019 4.396 -7.724 1.00 97.06 95 HIS A C 1
ATOM 737 O O . HIS A 1 95 ? 3.561 5.337 -7.070 1.00 97.06 95 HIS A O 1
ATOM 743 N N . ARG A 1 96 ? 3.956 3.129 -7.300 1.00 97.06 96 ARG A N 1
ATOM 744 C CA . ARG A 1 96 ? 3.258 2.732 -6.078 1.00 97.06 96 ARG A CA 1
ATOM 745 C C . ARG A 1 96 ? 3.885 3.327 -4.819 1.00 97.06 96 ARG A C 1
ATOM 747 O O . ARG A 1 96 ? 3.147 3.804 -3.963 1.00 97.06 96 ARG A O 1
ATOM 754 N N . VAL A 1 97 ? 5.214 3.347 -4.694 1.00 97.00 97 VAL A N 1
ATOM 755 C CA . VAL A 1 97 ? 5.872 3.933 -3.510 1.00 97.00 97 VAL A CA 1
ATOM 756 C C . VAL A 1 97 ? 5.653 5.449 -3.426 1.00 97.00 97 VAL A C 1
ATOM 758 O O . VAL A 1 97 ? 5.487 5.984 -2.331 1.00 97.00 97 VAL A O 1
ATOM 761 N N . ILE A 1 98 ? 5.568 6.147 -4.567 1.00 95.94 98 ILE A N 1
ATOM 762 C CA . ILE A 1 98 ? 5.232 7.580 -4.607 1.00 95.94 98 ILE A CA 1
ATOM 763 C C . ILE A 1 98 ? 3.783 7.819 -4.178 1.00 95.94 98 ILE A C 1
ATOM 765 O O . ILE A 1 98 ? 3.527 8.759 -3.428 1.00 95.94 98 ILE A O 1
ATOM 769 N N . GLU A 1 99 ? 2.850 6.967 -4.607 1.00 94.12 99 GLU A N 1
ATOM 770 C CA . GLU A 1 99 ? 1.457 7.021 -4.150 1.00 94.12 99 GLU A CA 1
ATOM 771 C C . GLU A 1 99 ? 1.361 6.780 -2.635 1.00 94.12 99 GLU A C 1
ATOM 773 O O . GLU A 1 99 ? 0.716 7.550 -1.928 1.00 94.12 99 GLU A O 1
ATOM 778 N N . LEU A 1 100 ? 2.043 5.750 -2.123 1.00 92.69 100 LEU A N 1
ATOM 779 C CA . LEU A 1 100 ? 2.025 5.396 -0.701 1.00 92.69 100 LEU A CA 1
ATOM 780 C C . LEU A 1 100 ? 2.673 6.459 0.193 1.00 92.69 100 LEU A C 1
ATOM 782 O O . LEU A 1 100 ? 2.241 6.625 1.326 1.00 92.69 100 LEU A O 1
ATOM 786 N N . LYS A 1 101 ? 3.662 7.210 -0.304 1.00 89.69 101 LYS A N 1
ATOM 787 C CA . LYS A 1 101 ? 4.258 8.351 0.415 1.00 89.69 101 LYS A CA 1
ATOM 788 C C . LYS A 1 101 ? 3.233 9.448 0.744 1.00 89.69 101 LYS A C 1
ATOM 790 O O . LYS A 1 101 ? 3.468 10.243 1.650 1.00 89.69 101 LYS A O 1
ATOM 795 N N . GLN A 1 102 ? 2.146 9.540 -0.024 1.00 80.69 102 GLN A N 1
ATOM 796 C CA . GLN A 1 102 ? 1.109 10.564 0.142 1.00 80.69 102 GLN A CA 1
ATOM 797 C C . GLN A 1 102 ? -0.037 10.134 1.072 1.00 80.69 102 GLN A C 1
ATOM 799 O O . GLN A 1 102 ? -0.930 10.945 1.319 1.00 80.69 102 GLN A O 1
ATOM 804 N N . VAL A 1 103 ? -0.032 8.879 1.536 1.00 67.19 103 VAL A N 1
ATOM 805 C CA . VAL A 1 103 ? -1.009 8.318 2.485 1.00 67.19 103 VAL A CA 1
ATOM 806 C C . VAL A 1 103 ? -0.561 8.607 3.911 1.00 67.19 103 VAL A C 1
ATOM 808 O O . VAL A 1 103 ? -1.424 9.054 4.696 1.00 67.19 103 VAL A O 1
#

Radius of gyration: 15.31 Å; Cα contacts (8 Å, |Δi|>4): 159; chains: 1; bounding box: 39×31×39 Å

Solvent-accessible surface area (backbone atoms only — not comparable to full-atom values): 6098 Å² total; per-residue (Å²): 132,80,62,76,91,51,98,82,58,48,70,59,78,44,80,47,75,8,20,55,33,13,57,44,56,69,38,39,55,51,46,54,49,53,52,48,31,48,75,75,57,81,42,75,82,86,78,40,37,74,32,56,40,73,56,28,63,68,14,35,78,68,58,24,57,37,44,97,80,31,52,59,47,91,71,53,84,81,51,61,58,74,80,77,46,61,77,90,73,55,30,66,34,58,55,45,52,58,55,58,73,75,108

pLDDT: mean 90.25, std 14.21, range [35.28, 98.5]

Secondary structure (DSSP, 8-state):
------TTPPSPEEEEEE-SSTT-THHHHHHHHHHHHHHHTSS---SSEEEEEES-HHHHHTTSSS-TTS--GGG-TT-THHHHS-GGG--HHHHHHHHHTT-

Foldseek 3Di:
DFPDDDPPWWDDEEEQEAPLFLLRCPSVVVLVVVVVCVVVVVDDDDHGGYTRHHQAVPNNVVNGRHDP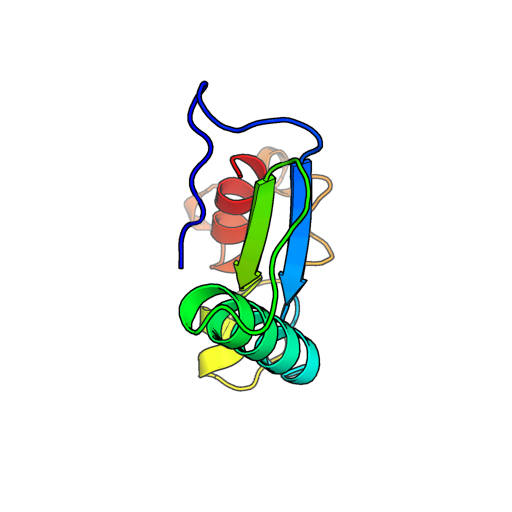LADRLVPCLVVVCVVVPDPVSHDPSNVRNVVVVVD

Sequence (103 aa):
MRVSATEDCPRPYIGVCGSMHGNEPCGDDAVERIAGELQDGSLRPGDGTLFLIRGNPEALSQGRRHTPEGDDLNRLWDFSFTESLRQEAWGYEHHRVIELKQV